Protein AF-A0A7Y2AUQ2-F1 (afdb_monomer)

Sequence (51 aa):
MESNMVGWFEIPVLDMDRAKKFYDTVFDIDIQVHNLNELLMGWFPFAENKM

Nearest PDB structures (foldseek):
  5noc-assemb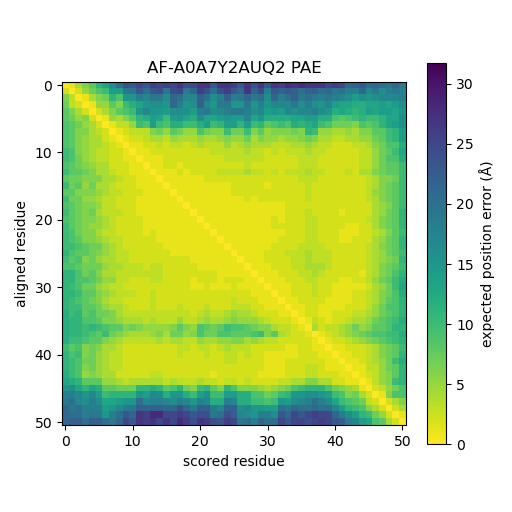ly1_B  TM=6.397E-01  e=2.399E+00  Bacillus subtilis subsp. subtilis str. 168
  3j80-assembly1_j  TM=6.281E-01  e=3.612E+00  Saccharomyces cerevisiae
  2ro4-assembly1_B  TM=3.844E-01  e=5.080E+00  Bacillus subtilis

Mean predicted aligned error: 6.46 Å

Secondary structure (DSSP, 8-state):
----S--------S-HHHHHHHHHHHHT--PEEEEETTEEEEEPP--TT--

pLDDT: mean 84.81, std 16.02, range [38.28, 97.5]

Radius of gyration: 13.09 Å; Cα contacts (8 Å, |Δi|>4): 35; chains: 1; bounding box: 25×25×38 Å

Solvent-accessible surface area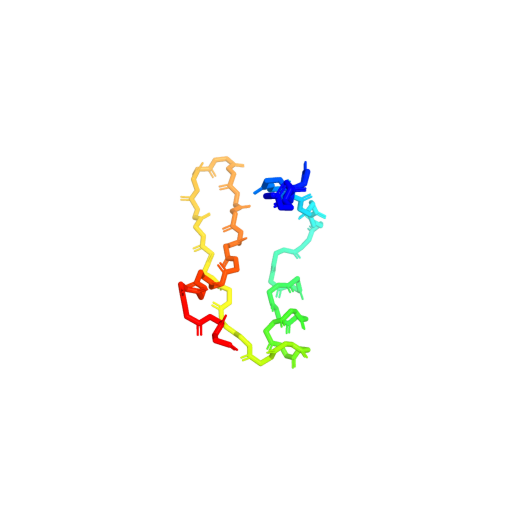 (backbone atoms only — not comparable to full-atom values): 3618 Å² total; per-residue (Å²): 132,88,74,71,88,72,88,78,87,83,83,90,69,99,48,66,71,62,48,45,55,50,50,24,66,75,66,73,50,71,59,49,75,44,80,64,84,95,42,81,44,73,41,72,73,85,66,94,75,78,122

Structure (mmCIF, N/CA/C/O backbone):
data_AF-A0A7Y2AUQ2-F1
#
_entry.id   AF-A0A7Y2AUQ2-F1
#
loop_
_atom_site.group_PDB
_atom_site.id
_atom_site.type_symbol
_atom_site.label_atom_id
_atom_site.label_alt_id
_atom_site.label_comp_id
_atom_site.label_asym_id
_atom_site.label_entity_id
_atom_site.label_seq_id
_atom_site.pdbx_PDB_ins_code
_atom_site.Cartn_x
_atom_site.Cartn_y
_atom_site.Cartn_z
_atom_site.occupancy
_atom_site.B_iso_or_equiv
_atom_site.auth_seq_id
_atom_site.auth_comp_id
_atom_site.auth_asym_id
_atom_site.auth_atom_id
_atom_site.pdbx_PDB_model_num
ATOM 1 N N . MET A 1 1 ? -3.101 5.384 29.923 1.00 49.47 1 MET A N 1
ATOM 2 C CA . MET A 1 1 ? -3.274 5.680 28.489 1.00 49.47 1 MET A CA 1
ATOM 3 C C . MET A 1 1 ? -2.095 5.036 27.793 1.00 49.47 1 MET A C 1
ATOM 5 O O . MET A 1 1 ? -0.979 5.500 27.996 1.00 49.47 1 MET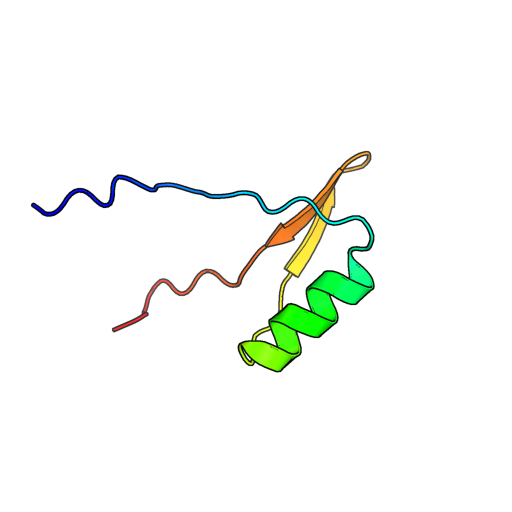 A O 1
ATOM 9 N N . GLU A 1 2 ? -2.300 3.898 27.132 1.00 59.50 2 GLU A N 1
ATOM 10 C CA . GLU A 1 2 ? -1.217 3.266 26.376 1.00 59.50 2 GLU A CA 1
ATOM 11 C C . GLU A 1 2 ? -0.938 4.125 25.143 1.00 59.50 2 GLU A C 1
ATOM 13 O O . GLU A 1 2 ? -1.806 4.329 24.299 1.00 59.50 2 GLU A O 1
ATOM 18 N N . SER A 1 3 ? 0.248 4.726 25.108 1.00 64.31 3 SER A N 1
ATOM 19 C CA . SER A 1 3 ? 0.728 5.474 23.955 1.00 64.31 3 SER A CA 1
ATOM 20 C C . SER A 1 3 ? 1.200 4.460 22.927 1.00 64.31 3 SER A C 1
ATOM 22 O O . SER A 1 3 ? 2.204 3.781 23.147 1.00 64.31 3 SER A O 1
ATOM 24 N N . ASN A 1 4 ? 0.483 4.339 21.812 1.00 63.66 4 ASN A N 1
ATOM 25 C CA . ASN A 1 4 ? 1.028 3.643 20.661 1.00 63.66 4 ASN A CA 1
ATOM 26 C C . ASN A 1 4 ? 2.152 4.529 20.099 1.00 63.66 4 ASN A C 1
ATOM 28 O O . ASN A 1 4 ? 1.894 5.508 19.405 1.00 63.66 4 ASN A O 1
ATOM 32 N N . MET A 1 5 ? 3.402 4.242 20.481 1.00 68.12 5 MET A N 1
ATOM 33 C CA . MET A 1 5 ? 4.582 5.049 20.117 1.00 68.12 5 MET A CA 1
ATOM 34 C C . MET A 1 5 ? 4.840 5.093 18.605 1.00 68.12 5 MET A C 1
ATOM 36 O O . MET A 1 5 ? 5.633 5.899 18.123 1.00 68.12 5 MET A O 1
ATOM 40 N N . VAL A 1 6 ? 4.175 4.213 17.866 1.00 69.00 6 VAL A N 1
ATOM 41 C CA . VAL A 1 6 ? 4.216 4.121 16.420 1.00 69.00 6 VAL A CA 1
ATOM 42 C C . VAL A 1 6 ? 2.987 4.821 15.847 1.00 69.00 6 VAL A C 1
ATOM 44 O O . VAL A 1 6 ? 1.875 4.308 15.944 1.00 69.00 6 VAL A O 1
ATOM 47 N N . GLY A 1 7 ? 3.195 5.983 15.224 1.00 72.06 7 GLY A N 1
ATOM 48 C CA . GLY A 1 7 ? 2.129 6.724 14.543 1.00 72.06 7 GLY A CA 1
ATOM 49 C C . GLY A 1 7 ? 1.925 6.329 13.077 1.00 72.06 7 GLY A C 1
ATOM 50 O O . GLY A 1 7 ? 0.804 6.376 12.584 1.00 72.06 7 GLY A O 1
ATOM 51 N N . TRP A 1 8 ? 2.999 5.956 12.372 1.00 79.19 8 TRP A N 1
ATOM 52 C CA . TRP A 1 8 ? 2.995 5.719 10.926 1.00 79.19 8 TRP A CA 1
ATOM 53 C C . TRP A 1 8 ? 4.273 4.988 10.503 1.00 79.19 8 TRP A C 1
ATOM 55 O O . TRP A 1 8 ? 5.340 5.238 11.067 1.00 79.19 8 TRP A O 1
ATOM 65 N N . PHE A 1 9 ? 4.184 4.133 9.484 1.00 83.56 9 PHE A N 1
ATOM 66 C CA . PHE A 1 9 ? 5.348 3.550 8.820 1.00 83.56 9 PHE A CA 1
ATOM 67 C C . PHE A 1 9 ? 5.194 3.612 7.306 1.00 83.56 9 PHE A C 1
ATOM 69 O O . PHE A 1 9 ? 4.101 3.429 6.775 1.00 83.56 9 PHE A O 1
ATOM 76 N N . GLU A 1 10 ? 6.320 3.789 6.623 1.00 90.44 10 GLU A N 1
ATOM 77 C CA . GLU A 1 10 ? 6.420 3.700 5.170 1.00 90.44 10 GLU A CA 1
ATOM 78 C C . GLU A 1 10 ? 7.285 2.501 4.807 1.00 90.44 10 GLU A C 1
ATOM 80 O O . GLU A 1 10 ? 8.344 2.281 5.397 1.00 90.44 10 GLU A O 1
ATOM 85 N N . ILE A 1 11 ? 6.827 1.718 3.834 1.00 91.94 11 ILE A N 1
ATOM 86 C CA . ILE A 1 11 ? 7.546 0.544 3.348 1.00 91.94 11 ILE A CA 1
ATOM 87 C C . ILE A 1 11 ? 7.940 0.828 1.896 1.00 91.94 11 ILE A C 1
ATOM 89 O O . ILE A 1 11 ? 7.074 0.767 1.021 1.00 91.94 11 ILE A O 1
ATOM 93 N N . PRO A 1 12 ? 9.213 1.158 1.608 1.00 94.25 12 PRO A N 1
ATOM 94 C CA . PRO A 1 12 ? 9.654 1.368 0.240 1.00 94.25 12 PRO A CA 1
ATOM 95 C C . PRO A 1 12 ? 9.668 0.038 -0.511 1.00 94.25 12 PRO A C 1
ATOM 97 O O . PRO A 1 12 ? 10.072 -1.001 0.017 1.00 94.25 12 PRO A O 1
ATOM 100 N N . VAL A 1 13 ? 9.242 0.075 -1.768 1.00 94.50 13 VAL A N 1
ATOM 101 C CA . VAL A 1 13 ? 9.165 -1.103 -2.631 1.00 94.50 13 VAL A CA 1
ATOM 102 C C . VAL A 1 13 ? 9.815 -0.797 -3.971 1.00 94.50 13 VAL A C 1
ATOM 104 O O . VAL A 1 13 ? 9.715 0.313 -4.481 1.00 94.50 13 VAL A O 1
ATOM 107 N N . LEU A 1 14 ? 10.494 -1.793 -4.538 1.00 96.00 14 LEU A N 1
ATOM 108 C CA . LEU A 1 14 ? 11.107 -1.681 -5.867 1.00 96.00 14 LEU A CA 1
ATOM 109 C C . LEU A 1 14 ? 10.072 -1.793 -6.997 1.00 96.00 14 LEU A C 1
ATOM 111 O O . LEU A 1 14 ? 10.314 -1.317 -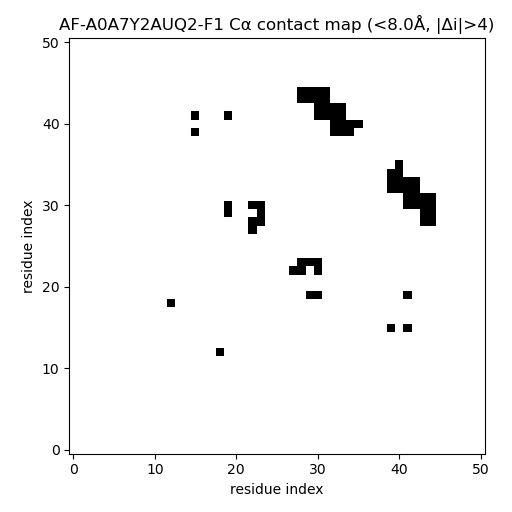8.098 1.00 96.00 14 LEU A O 1
ATOM 115 N N . ASP A 1 15 ? 8.942 -2.445 -6.718 1.00 96.44 15 ASP A N 1
ATOM 116 C CA . ASP A 1 15 ? 7.867 -2.730 -7.667 1.00 96.44 15 ASP A CA 1
ATOM 117 C C . ASP A 1 15 ? 6.526 -2.643 -6.923 1.00 96.44 15 ASP A C 1
ATOM 119 O O . ASP A 1 15 ? 6.261 -3.433 -6.007 1.00 96.44 15 ASP A O 1
ATOM 123 N N . MET A 1 16 ? 5.710 -1.651 -7.292 1.00 95.19 16 MET A N 1
ATOM 124 C CA . MET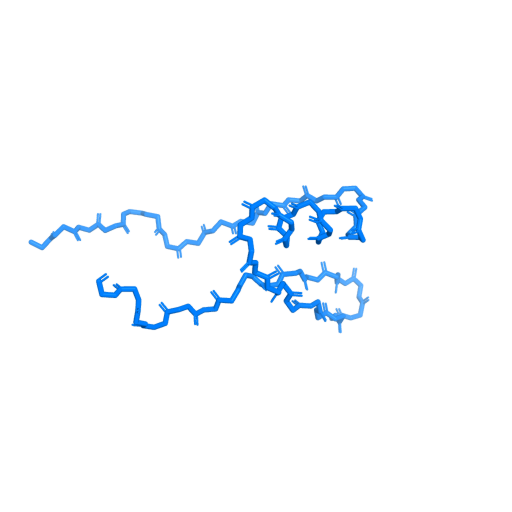 A 1 16 ? 4.436 -1.371 -6.629 1.00 95.19 16 MET A CA 1
ATOM 125 C C . MET A 1 16 ? 3.365 -2.414 -6.956 1.00 95.19 16 MET A C 1
ATOM 127 O O . MET A 1 16 ? 2.611 -2.801 -6.065 1.00 95.19 16 MET A O 1
ATOM 131 N N . ASP A 1 17 ? 3.327 -2.927 -8.186 1.00 96.19 17 ASP A N 1
ATOM 132 C CA . ASP A 1 17 ? 2.325 -3.910 -8.611 1.00 96.19 17 ASP A CA 1
ATOM 133 C C . ASP A 1 17 ? 2.543 -5.241 -7.891 1.00 96.19 17 ASP A C 1
ATOM 135 O O . ASP A 1 17 ? 1.602 -5.860 -7.376 1.00 96.19 17 ASP A O 1
ATOM 139 N N . ARG A 1 18 ? 3.810 -5.658 -7.773 1.00 97.19 18 ARG A N 1
ATOM 140 C CA . ARG A 1 18 ? 4.182 -6.837 -6.984 1.00 97.19 18 ARG A CA 1
ATOM 141 C C . ARG A 1 18 ? 3.839 -6.651 -5.507 1.00 97.19 18 ARG A C 1
ATOM 143 O O . ARG A 1 18 ? 3.337 -7.590 -4.885 1.00 97.19 18 ARG A O 1
ATOM 150 N N . ALA A 1 19 ? 4.141 -5.482 -4.941 1.00 96.94 19 ALA A N 1
ATOM 151 C CA . ALA A 1 19 ? 3.878 -5.194 -3.535 1.00 96.94 19 ALA A CA 1
ATOM 152 C C . ALA A 1 19 ? 2.378 -5.204 -3.228 1.00 96.94 19 ALA A C 1
ATOM 154 O O . ALA A 1 19 ? 1.960 -5.925 -2.321 1.00 96.94 19 ALA A O 1
ATOM 155 N N . LYS A 1 20 ? 1.573 -4.486 -4.021 1.00 95.81 20 LYS A N 1
ATOM 156 C CA . LYS A 1 20 ? 0.111 -4.477 -3.911 1.00 95.81 20 LYS A CA 1
ATOM 157 C C . LYS A 1 20 ? -0.442 -5.898 -3.958 1.00 95.81 20 LYS A C 1
ATOM 159 O O . LYS A 1 20 ? -1.087 -6.324 -3.008 1.00 95.81 20 LYS A O 1
ATOM 164 N N . LYS A 1 21 ? -0.091 -6.678 -4.988 1.00 97.50 21 LYS A N 1
ATOM 165 C CA . LYS A 1 21 ? -0.564 -8.064 -5.126 1.00 97.50 21 LYS A CA 1
ATOM 166 C C . LYS A 1 21 ? -0.232 -8.927 -3.907 1.00 97.50 21 LYS A C 1
ATOM 168 O O . LYS A 1 21 ? -1.072 -9.713 -3.475 1.00 97.50 21 LYS A O 1
ATOM 173 N N . PHE A 1 22 ? 0.983 -8.814 -3.371 1.00 97.12 22 PHE A N 1
ATOM 174 C CA . PHE A 1 22 ? 1.395 -9.568 -2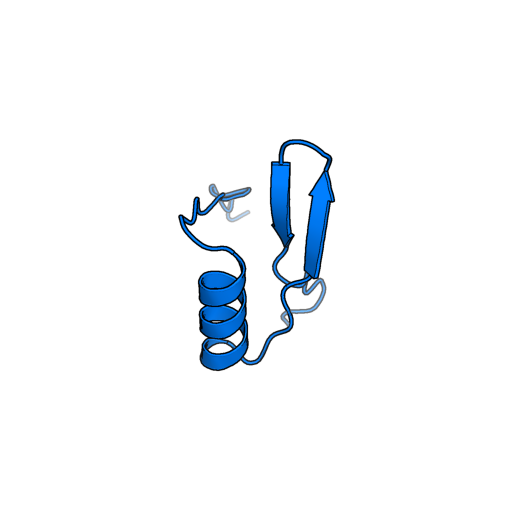.188 1.00 97.12 22 PHE A CA 1
ATOM 175 C C . PHE A 1 22 ? 0.545 -9.204 -0.968 1.00 97.12 22 PHE A C 1
ATOM 177 O O . PHE A 1 22 ? -0.024 -10.095 -0.341 1.00 97.12 22 PHE A O 1
ATOM 184 N N . TYR A 1 23 ? 0.440 -7.913 -0.651 1.00 95.75 23 TYR A N 1
ATOM 185 C CA . TYR A 1 23 ? -0.282 -7.459 0.533 1.00 95.75 23 TYR A CA 1
ATOM 186 C C . TYR A 1 23 ? -1.788 -7.699 0.427 1.00 95.75 23 TYR A C 1
ATOM 188 O O . TYR A 1 23 ? -2.368 -8.200 1.386 1.00 95.75 23 TYR A O 1
ATOM 196 N N . ASP A 1 24 ? -2.388 -7.436 -0.736 1.00 96.00 24 ASP A N 1
ATOM 197 C CA . ASP A 1 24 ? -3.800 -7.721 -0.996 1.00 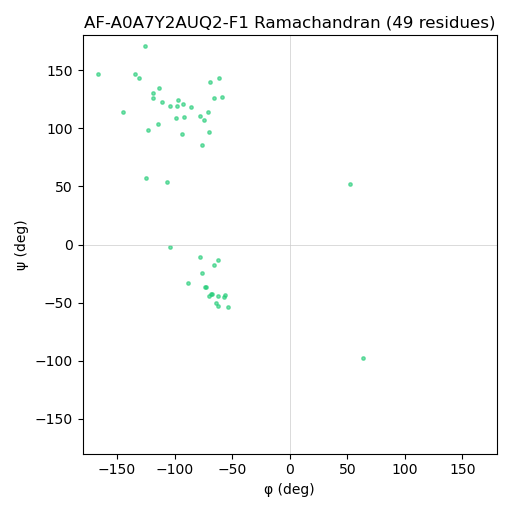96.00 24 ASP A CA 1
ATOM 198 C C . ASP A 1 24 ? -4.109 -9.207 -0.783 1.00 96.00 24 ASP A C 1
ATOM 200 O O . ASP A 1 24 ? -5.069 -9.554 -0.106 1.00 96.00 24 ASP A O 1
ATOM 204 N N . THR A 1 25 ? -3.251 -10.098 -1.296 1.00 97.38 25 THR A N 1
ATOM 205 C CA . THR A 1 25 ? -3.454 -11.553 -1.180 1.00 97.38 25 THR A CA 1
ATOM 206 C C . THR A 1 25 ? -3.256 -12.050 0.250 1.00 97.38 25 THR A C 1
ATOM 208 O O . THR A 1 25 ? -4.013 -12.889 0.726 1.00 97.38 25 THR A O 1
ATOM 211 N N . VAL A 1 26 ? -2.203 -11.589 0.930 1.00 97.06 26 VAL A N 1
ATOM 212 C CA . VAL A 1 26 ? -1.833 -12.100 2.260 1.00 97.06 26 VAL A CA 1
ATOM 213 C C . VAL A 1 26 ? -2.788 -11.602 3.339 1.00 97.06 26 VAL A C 1
ATOM 215 O O . VAL A 1 26 ? -3.074 -12.340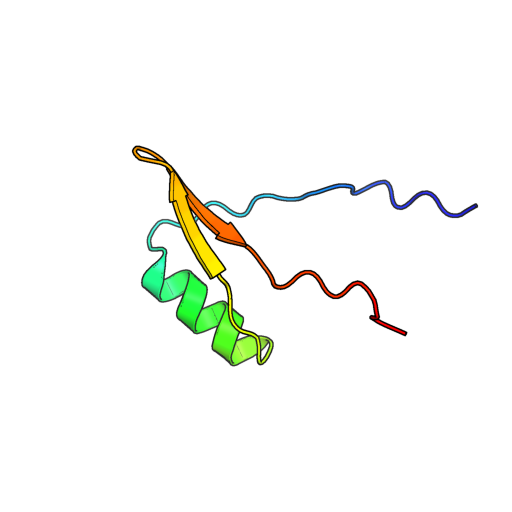 4.280 1.00 97.06 26 VAL A O 1
ATOM 218 N N . PHE A 1 27 ? -3.262 -10.362 3.219 1.00 93.44 27 PHE A N 1
ATOM 219 C CA . PHE A 1 27 ? -4.110 -9.733 4.228 1.00 93.44 27 PHE A CA 1
ATOM 220 C C . PHE A 1 27 ? -5.591 -9.668 3.842 1.00 93.44 27 PHE A C 1
ATOM 222 O O . PHE A 1 27 ? -6.378 -9.215 4.668 1.00 93.44 27 PHE A O 1
ATOM 229 N N . ASP A 1 28 ? -5.959 -10.133 2.643 1.00 94.94 28 ASP A N 1
ATOM 230 C CA . ASP A 1 28 ? -7.315 -10.035 2.084 1.00 94.94 28 ASP A CA 1
ATOM 231 C C . ASP A 1 28 ? -7.839 -8.588 2.124 1.00 94.94 28 ASP A C 1
ATOM 233 O O . ASP A 1 28 ? -8.889 -8.269 2.681 1.00 94.94 28 ASP A O 1
ATOM 237 N N . ILE A 1 29 ? -7.021 -7.678 1.590 1.00 93.81 29 ILE A N 1
ATOM 238 C CA . ILE A 1 29 ? -7.274 -6.232 1.548 1.00 93.81 29 ILE A CA 1
ATOM 239 C C . ILE A 1 29 ? -7.178 -5.705 0.117 1.00 93.81 29 ILE A C 1
ATOM 241 O O . ILE A 1 29 ? -6.709 -6.395 -0.782 1.00 93.81 29 ILE A O 1
ATOM 245 N N . ASP A 1 30 ? -7.574 -4.447 -0.075 1.00 93.94 30 ASP A N 1
ATOM 246 C CA . ASP A 1 30 ? -7.355 -3.720 -1.322 1.00 93.94 30 ASP A CA 1
ATOM 247 C C . ASP A 1 30 ? -6.577 -2.425 -1.057 1.00 93.94 30 ASP A C 1
ATOM 249 O O . ASP A 1 30 ? -7.138 -1.410 -0.625 1.00 93.94 30 ASP A O 1
ATOM 253 N N . ILE A 1 31 ? -5.264 -2.464 -1.293 1.00 94.31 31 ILE A N 1
ATOM 254 C CA . ILE A 1 31 ? -4.405 -1.278 -1.202 1.00 94.31 31 ILE A CA 1
ATOM 255 C C . ILE A 1 31 ? -4.784 -0.277 -2.295 1.00 94.31 31 ILE A C 1
ATOM 257 O O . ILE A 1 31 ? -4.743 -0.602 -3.484 1.00 94.31 31 ILE A O 1
ATOM 261 N N . GLN A 1 32 ? -5.062 0.965 -1.899 1.00 94.06 32 GLN A N 1
ATOM 262 C CA . GLN A 1 32 ? -5.349 2.049 -2.836 1.00 94.06 32 GLN A CA 1
ATOM 263 C C . GLN A 1 32 ? -4.045 2.695 -3.299 1.00 94.06 32 GLN A C 1
ATOM 265 O O . GLN A 1 32 ? -3.280 3.221 -2.490 1.00 94.06 32 GLN A O 1
ATOM 270 N N . VAL A 1 33 ? -3.773 2.641 -4.603 1.00 94.12 33 VAL A N 1
ATOM 271 C CA . VAL A 1 33 ? -2.568 3.238 -5.187 1.00 94.12 33 VAL A CA 1
ATOM 272 C C . VAL A 1 33 ? -2.873 4.656 -5.652 1.00 94.12 33 VAL A C 1
ATOM 274 O O . VAL A 1 33 ? -3.721 4.881 -6.514 1.00 94.12 33 VAL A O 1
ATOM 277 N N . HIS A 1 34 ? -2.134 5.609 -5.101 1.00 93.06 34 HIS A N 1
ATOM 278 C CA . HIS A 1 34 ? -2.206 7.024 -5.416 1.00 93.06 34 HIS A CA 1
ATOM 279 C C . HIS A 1 34 ? -0.933 7.453 -6.143 1.00 93.06 34 HIS A C 1
ATOM 281 O O . HIS A 1 34 ? 0.179 7.298 -5.636 1.00 93.06 34 HIS A O 1
ATOM 287 N N . ASN A 1 35 ? -1.104 8.003 -7.344 1.00 93.25 35 ASN A N 1
ATOM 288 C CA . ASN A 1 35 ? -0.021 8.613 -8.101 1.00 93.25 35 ASN A CA 1
ATOM 289 C C . ASN A 1 35 ? 0.033 10.114 -7.779 1.00 93.25 35 ASN A C 1
ATOM 291 O O . ASN A 1 35 ? -0.861 10.870 -8.158 1.00 93.25 35 ASN A O 1
ATOM 295 N N . LEU A 1 36 ? 1.079 10.517 -7.065 1.00 92.12 36 LEU A N 1
ATOM 296 C CA . LEU A 1 36 ? 1.392 11.887 -6.664 1.00 92.12 36 LEU A CA 1
ATOM 297 C C . LEU A 1 36 ? 2.578 12.398 -7.501 1.00 92.12 36 LEU A C 1
ATOM 299 O O . LEU A 1 36 ? 3.601 12.834 -6.971 1.00 92.12 36 LEU A O 1
ATOM 303 N N . ASN A 1 37 ? 2.445 12.301 -8.826 1.00 90.00 37 ASN A N 1
ATOM 304 C CA . ASN A 1 37 ? 3.446 12.671 -9.826 1.00 90.00 37 ASN A CA 1
ATOM 305 C C . ASN A 1 37 ? 4.727 11.825 -9.751 1.00 90.00 37 ASN A C 1
ATOM 307 O O . ASN A 1 37 ? 4.789 10.742 -10.325 1.00 90.00 37 ASN A O 1
ATOM 311 N N . GLU A 1 38 ? 5.768 12.325 -9.087 1.00 91.12 38 GLU A N 1
ATOM 312 C CA . GLU A 1 38 ? 7.056 11.628 -8.960 1.00 91.12 38 GLU A CA 1
ATOM 313 C C . GLU A 1 38 ? 7.010 10.520 -7.901 1.00 91.12 38 GLU A C 1
ATOM 315 O O . GLU A 1 38 ? 7.928 9.705 -7.808 1.00 91.12 38 GLU A O 1
ATOM 320 N N . LEU A 1 39 ? 5.935 10.479 -7.109 1.00 90.50 39 LEU A N 1
ATOM 321 C CA . LEU A 1 39 ? 5.759 9.540 -6.017 1.00 90.50 39 LEU A CA 1
ATOM 322 C C . LEU A 1 39 ? 4.533 8.655 -6.246 1.00 90.50 39 LEU A C 1
ATOM 324 O O . LEU A 1 39 ? 3.415 9.138 -6.413 1.00 90.50 39 LEU A O 1
ATOM 328 N N . LEU A 1 40 ? 4.740 7.343 -6.185 1.00 93.94 40 LEU A N 1
ATOM 329 C CA . LEU A 1 40 ? 3.670 6.354 -6.176 1.00 93.94 40 LEU A CA 1
ATOM 330 C C . LEU A 1 40 ? 3.509 5.819 -4.752 1.00 93.94 40 LEU A C 1
ATOM 332 O O . LEU A 1 40 ? 4.450 5.250 -4.199 1.00 93.94 40 LEU A O 1
ATOM 336 N N . MET A 1 41 ? 2.329 5.996 -4.157 1.00 93.94 41 MET A N 1
ATOM 337 C CA . MET A 1 41 ? 2.038 5.544 -2.795 1.00 93.94 41 MET A CA 1
ATOM 338 C C . MET A 1 41 ? 0.900 4.531 -2.787 1.00 93.94 41 MET A C 1
ATOM 340 O O . MET A 1 41 ? -0.157 4.788 -3.347 1.00 93.94 41 MET A O 1
ATOM 344 N N . GLY A 1 42 ? 1.097 3.401 -2.113 1.00 93.69 42 GLY A N 1
ATOM 345 C CA . GLY A 1 42 ? 0.026 2.466 -1.780 1.00 93.69 42 GLY A CA 1
ATOM 346 C C . GLY A 1 42 ? -0.441 2.697 -0.349 1.00 93.69 42 GLY A C 1
ATOM 347 O O . GLY A 1 42 ? 0.356 2.572 0.581 1.00 93.69 42 GLY A O 1
ATOM 348 N N . TRP A 1 43 ? -1.710 3.040 -0.157 1.00 92.31 43 TRP A N 1
ATOM 349 C CA . TRP A 1 43 ? -2.299 3.209 1.167 1.00 92.31 43 TRP A CA 1
ATOM 350 C C . TRP A 1 43 ? -3.031 1.941 1.576 1.00 92.31 43 TRP A C 1
ATOM 352 O O . TRP A 1 43 ? -3.924 1.456 0.878 1.00 92.31 43 TRP A O 1
ATOM 362 N N . PHE A 1 44 ? -2.645 1.411 2.734 1.00 91.06 44 PHE A N 1
ATOM 363 C CA . PHE A 1 44 ? -3.417 0.366 3.386 1.00 91.06 44 PHE A CA 1
ATOM 364 C C . PHE A 1 44 ? -4.810 0.910 3.724 1.00 91.06 44 PHE A C 1
ATOM 366 O O . PHE A 1 44 ? -4.930 2.083 4.092 1.00 91.06 44 PHE A O 1
ATOM 373 N N . PRO A 1 45 ? -5.864 0.083 3.615 1.00 87.62 45 PRO A N 1
ATOM 374 C CA . PRO A 1 45 ? -7.204 0.523 3.961 1.00 87.62 45 PRO A CA 1
ATOM 375 C C . PRO A 1 45 ? -7.239 0.964 5.424 1.00 87.62 45 PRO A C 1
ATOM 377 O O . PRO A 1 45 ? -6.838 0.229 6.331 1.00 87.62 45 PRO A O 1
ATOM 380 N N . PHE A 1 46 ? -7.722 2.182 5.651 1.00 76.06 46 PHE A N 1
ATOM 381 C CA . PHE A 1 46 ? -7.937 2.697 6.992 1.00 76.06 46 PHE A CA 1
ATOM 382 C C . PHE A 1 46 ? -9.184 2.031 7.578 1.00 76.06 46 PHE A C 1
ATOM 384 O O . PHE A 1 46 ? -10.306 2.305 7.157 1.00 76.06 46 PHE A O 1
ATOM 391 N N . ALA A 1 47 ? -8.993 1.124 8.534 1.00 65.06 47 ALA A N 1
ATOM 392 C CA . ALA A 1 47 ? -10.092 0.539 9.288 1.00 65.06 47 ALA A CA 1
ATOM 393 C C . ALA A 1 47 ? -10.293 1.344 10.576 1.00 65.06 47 ALA A C 1
ATOM 395 O O . ALA A 1 47 ? -9.637 1.088 11.582 1.00 65.06 47 ALA A O 1
ATOM 396 N N . GLU A 1 48 ? -11.222 2.300 10.545 1.00 55.28 48 GLU A N 1
ATOM 397 C CA . GLU A 1 48 ? -11.632 3.070 11.731 1.00 55.28 48 GLU A CA 1
ATOM 398 C C . GLU A 1 48 ? -12.326 2.176 12.786 1.00 55.28 48 GLU A C 1
ATOM 400 O O . GLU A 1 48 ? -12.379 2.519 13.960 1.00 55.28 48 GLU A O 1
ATOM 405 N N . ASN A 1 49 ? -12.786 0.982 12.380 1.00 47.91 49 ASN A N 1
ATOM 406 C CA . ASN A 1 49 ? -13.475 -0.008 13.213 1.00 47.91 49 ASN A CA 1
ATOM 407 C C . ASN A 1 49 ? -12.804 -1.395 13.174 1.00 47.91 49 ASN A C 1
ATOM 409 O O . ASN A 1 49 ? -13.450 -2.399 12.868 1.00 47.91 49 ASN A O 1
ATOM 413 N N . LYS A 1 50 ? -11.516 -1.496 13.521 1.00 46.75 50 LYS A N 1
ATOM 414 C CA . LYS A 1 50 ? -11.050 -2.749 14.142 1.00 46.75 50 LYS A CA 1
ATOM 415 C C . LYS A 1 50 ? -11.527 -2.744 15.597 1.00 46.75 50 LYS A C 1
ATOM 417 O O . LYS A 1 50 ? -10.825 -2.243 16.469 1.00 46.75 50 LYS A O 1
ATOM 422 N N . MET A 1 5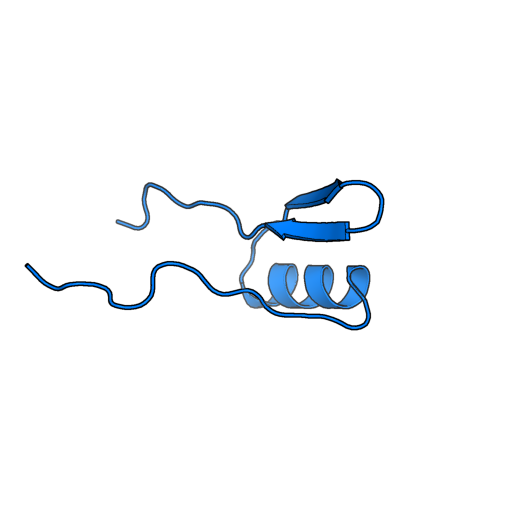1 ? -12.767 -3.203 15.790 1.00 38.28 51 MET A N 1
ATOM 423 C CA . MET A 1 51 ? -13.316 -3.580 17.098 1.00 38.28 51 MET A CA 1
ATOM 424 C C . MET A 1 51 ? -12.532 -4.755 17.683 1.00 38.28 51 MET A C 1
ATOM 426 O O . MET A 1 51 ? -12.106 -5.620 16.881 1.00 38.28 51 MET A O 1
#

Foldseek 3Di:
DDDPVDDDDDDDDPDPVVVQVVCCVVVVFHFDWDCPPVDIDTHTDDDPDPD